Protein AF-A0A0P4W4D7-F1 (afdb_monomer_lite)

Foldseek 3Di:
DDAAEAEQVVVVVVDPDDPVNSCVVCVVVVHYYYYAYPPVRGRPVVVVVVVVVVLVVCVVVVVDVPNDDDDPPPPPDDDPPDDPVVVPPDDPVVVVVPPPPD

Organism: Scylla olivacea (NCBI:txid85551)

Radius of gyration: 21.47 Å; chains: 1; bounding box: 30×30×65 Å

Secondary structure (DSSP, 8-state):
---EEEE-GGGGGG-SS-HHHHHHHHHHTT--EEEEBTTTTBSHHHHHHHHHHHHHHHHHTT--TT---------SSS-TTS-GGGT----HHHHTTSSS--

Structure (mmCIF, N/CA/C/O backbone):
data_AF-A0A0P4W4D7-F1
#
_entry.id   AF-A0A0P4W4D7-F1
#
loop_
_ato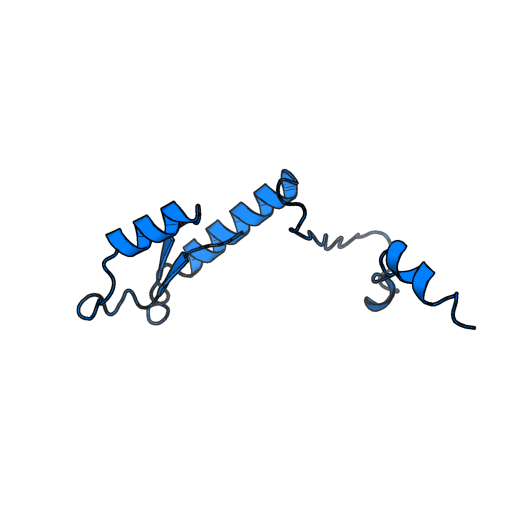m_site.group_PDB
_atom_site.id
_atom_site.type_symbol
_atom_site.label_atom_id
_atom_site.label_alt_id
_atom_site.label_comp_id
_atom_site.label_asym_id
_atom_site.label_entity_id
_atom_site.label_seq_id
_atom_site.pdbx_PDB_ins_code
_atom_site.Cartn_x
_atom_site.Cartn_y
_atom_site.Cartn_z
_atom_site.occupancy
_atom_site.B_iso_or_equiv
_atom_site.auth_seq_id
_atom_site.auth_comp_id
_atom_site.auth_asym_id
_atom_site.auth_atom_id
_atom_site.pdbx_PDB_model_num
ATOM 1 N N . MET A 1 1 ? -0.295 -6.028 -11.332 1.00 79.50 1 MET A N 1
ATOM 2 C CA . MET A 1 1 ? 0.115 -5.674 -9.960 1.00 79.50 1 MET A CA 1
ATOM 3 C C . MET A 1 1 ? -1.127 -5.314 -9.162 1.00 79.50 1 MET A C 1
ATOM 5 O O . MET A 1 1 ? -1.984 -4.639 -9.719 1.00 79.50 1 MET A O 1
ATOM 9 N N . LEU A 1 2 ? -1.254 -5.797 -7.928 1.00 88.75 2 LEU A N 1
ATOM 10 C CA . LEU A 1 2 ? -2.404 -5.555 -7.052 1.00 88.75 2 LEU A CA 1
ATOM 11 C C . LEU A 1 2 ? -1.896 -4.984 -5.727 1.00 88.75 2 LEU A C 1
ATOM 13 O O . LEU A 1 2 ? -0.876 -5.454 -5.237 1.00 88.75 2 LEU A O 1
ATOM 17 N N . VAL A 1 3 ? -2.599 -3.998 -5.169 1.00 92.81 3 VAL A N 1
ATOM 18 C CA . VAL A 1 3 ? -2.278 -3.353 -3.886 1.00 92.81 3 VAL A CA 1
ATOM 19 C C . VAL A 1 3 ? -3.553 -3.235 -3.062 1.00 92.81 3 VAL A C 1
ATOM 21 O O . VAL A 1 3 ? -4.609 -2.904 -3.604 1.00 92.81 3 VAL A O 1
ATOM 24 N N . VAL A 1 4 ? -3.462 -3.515 -1.762 1.00 94.69 4 VAL A N 1
ATOM 25 C CA . VAL A 1 4 ? -4.581 -3.370 -0.824 1.00 94.69 4 VAL A CA 1
ATOM 26 C C . VAL A 1 4 ? -4.418 -2.059 -0.069 1.00 94.69 4 VAL A C 1
ATOM 28 O O . VAL A 1 4 ? -3.360 -1.793 0.496 1.00 94.69 4 VAL A O 1
ATOM 31 N N . VAL A 1 5 ? -5.472 -1.244 -0.036 1.00 94.75 5 VAL A N 1
ATOM 32 C CA . VAL A 1 5 ? -5.446 0.062 0.631 1.00 94.75 5 VAL A CA 1
ATOM 33 C C . VAL A 1 5 ? -6.557 0.150 1.671 1.00 94.75 5 VAL A C 1
ATOM 35 O O . VAL A 1 5 ? -7.739 0.039 1.346 1.00 94.75 5 VAL A O 1
ATOM 38 N N . GLY A 1 6 ? -6.180 0.366 2.929 1.00 92.88 6 GLY A N 1
ATOM 39 C CA . GLY A 1 6 ? -7.085 0.754 4.005 1.00 92.88 6 GLY A CA 1
ATOM 40 C C . GLY A 1 6 ? -7.322 2.260 3.969 1.00 92.88 6 GLY A C 1
ATOM 41 O O . GLY A 1 6 ? -6.553 3.017 4.553 1.00 92.88 6 GLY A O 1
ATOM 42 N N . ASN A 1 7 ? -8.359 2.700 3.259 1.00 92.56 7 ASN A N 1
ATOM 43 C CA . ASN A 1 7 ? -8.723 4.116 3.213 1.00 92.56 7 ASN A CA 1
ATOM 44 C C . ASN A 1 7 ? -9.463 4.554 4.493 1.00 92.56 7 ASN A C 1
ATOM 46 O O . ASN A 1 7 ? -10.054 3.726 5.186 1.00 92.56 7 ASN A O 1
ATOM 50 N N . LYS A 1 8 ? -9.511 5.868 4.724 1.00 89.12 8 LYS A N 1
ATOM 51 C CA . LYS A 1 8 ? -10.138 6.535 5.872 1.00 89.12 8 LYS A CA 1
ATOM 52 C C . LYS A 1 8 ? -9.447 6.251 7.210 1.00 89.12 8 LYS A C 1
ATOM 54 O O . LYS A 1 8 ? -10.100 5.933 8.204 1.00 89.12 8 LYS A O 1
ATOM 59 N N . MET A 1 9 ? -8.113 6.313 7.228 1.00 89.31 9 MET A N 1
ATOM 60 C CA . MET A 1 9 ? -7.335 6.128 8.462 1.00 89.31 9 MET A CA 1
ATOM 61 C C . MET A 1 9 ? -7.732 7.126 9.570 1.00 89.31 9 MET A C 1
ATOM 63 O O . MET A 1 9 ? -7.627 6.791 10.748 1.00 89.31 9 MET A O 1
ATOM 67 N N . ASP A 1 10 ? -8.227 8.306 9.197 1.00 87.56 10 ASP A N 1
ATOM 68 C CA . ASP A 1 10 ? -8.732 9.355 10.088 1.00 87.56 10 ASP A CA 1
ATOM 69 C C . ASP A 1 10 ? -9.809 8.863 11.066 1.00 87.56 10 ASP A C 1
ATOM 71 O O . ASP A 1 10 ? -9.825 9.249 12.234 1.00 87.56 10 ASP A O 1
ATOM 75 N N . LEU A 1 11 ? -10.653 7.921 10.638 1.00 89.38 11 LEU A N 1
ATOM 76 C CA . LEU A 1 11 ? -11.703 7.314 11.460 1.00 89.38 11 LEU A CA 1
ATOM 77 C C . LEU A 1 11 ? -11.180 6.125 12.280 1.00 89.38 11 LEU A C 1
ATOM 79 O O . LEU A 1 11 ? -11.822 5.074 12.366 1.00 89.38 11 LEU A O 1
ATOM 83 N N . ALA A 1 12 ? -10.011 6.279 12.906 1.00 83.50 12 ALA A N 1
ATOM 84 C CA . ALA A 1 12 ? -9.381 5.223 13.696 1.00 83.50 12 ALA A CA 1
ATOM 85 C C . ALA A 1 12 ? -10.274 4.730 14.851 1.00 83.50 12 ALA A C 1
ATOM 87 O O . ALA A 1 12 ? -10.278 3.538 15.156 1.00 83.50 12 ALA A O 1
ATOM 88 N N . GLU A 1 13 ? -11.073 5.620 15.443 1.00 84.00 13 GLU A N 1
ATOM 89 C CA . GLU A 1 13 ? -12.004 5.293 16.530 1.00 84.00 13 GLU A CA 1
ATOM 90 C C . GLU A 1 13 ? -13.223 4.476 16.067 1.00 84.00 13 GLU A C 1
ATOM 92 O O . GLU A 1 13 ? -13.794 3.722 16.849 1.00 84.00 13 GLU A O 1
ATOM 97 N N . GLN A 1 14 ? -13.602 4.568 14.787 1.00 89.69 14 GLN A N 1
ATOM 98 C CA . GLN A 1 14 ? -14.714 3.810 14.188 1.00 89.69 14 GLN A CA 1
ATOM 99 C C . GLN A 1 14 ? -14.215 2.623 13.355 1.00 89.69 14 GLN A C 1
ATOM 101 O O . GLN A 1 14 ? -14.905 2.116 12.465 1.00 89.69 14 GLN A O 1
ATOM 106 N N . ARG A 1 15 ? -12.984 2.177 13.610 1.00 90.25 15 ARG A N 1
ATOM 107 C CA . ARG A 1 15 ? -12.340 1.129 12.827 1.00 90.25 15 ARG A CA 1
ATOM 108 C C . ARG A 1 15 ? -13.037 -0.217 13.035 1.00 90.25 15 ARG A C 1
ATOM 110 O O . ARG A 1 15 ? -12.928 -0.840 14.085 1.00 90.25 15 ARG A O 1
ATOM 117 N N . VAL A 1 16 ? -13.674 -0.705 11.972 1.00 91.44 16 VAL A N 1
ATOM 118 C CA . VAL A 1 16 ? -14.317 -2.033 11.938 1.00 91.44 16 VAL A CA 1
ATOM 119 C C . VAL A 1 16 ? -13.320 -3.145 11.598 1.00 91.44 16 VAL A C 1
ATOM 121 O O . VAL A 1 16 ? -13.474 -4.279 12.043 1.00 91.44 16 VAL A O 1
ATOM 124 N N . VAL A 1 17 ? -12.276 -2.833 10.821 1.00 89.75 17 VAL A N 1
ATOM 125 C CA . VAL A 1 17 ? -11.265 -3.808 10.390 1.00 89.75 17 VAL A CA 1
ATOM 126 C C . VAL A 1 17 ? -9.923 -3.509 11.064 1.00 89.75 17 VAL A C 1
ATOM 128 O O . VAL A 1 17 ? -9.305 -2.478 10.773 1.00 89.75 17 VAL A O 1
ATOM 131 N N . PRO A 1 18 ? -9.426 -4.399 11.941 1.00 91.81 18 PRO A N 1
ATOM 132 C CA . PRO A 1 18 ? -8.104 -4.253 12.536 1.00 91.81 18 PRO A CA 1
ATOM 133 C C . PRO A 1 18 ? -7.006 -4.236 11.468 1.00 91.81 18 PRO A C 1
ATOM 135 O O . PRO A 1 18 ? -7.025 -5.039 10.532 1.00 91.81 18 PRO A O 1
ATOM 138 N N . ALA A 1 19 ? -6.003 -3.371 11.646 1.00 90.44 19 ALA A N 1
ATOM 139 C CA . ALA A 1 19 ? -4.872 -3.264 10.720 1.00 90.44 19 ALA A CA 1
ATOM 140 C C . ALA A 1 19 ? -4.160 -4.614 10.515 1.00 90.44 19 ALA A C 1
ATOM 142 O O . ALA A 1 19 ? -3.774 -4.952 9.400 1.00 90.44 19 ALA A O 1
ATOM 143 N N . ALA A 1 20 ? -4.036 -5.418 11.578 1.00 92.88 20 ALA A N 1
ATOM 144 C CA . ALA A 1 20 ? -3.432 -6.747 11.515 1.00 92.88 20 ALA A CA 1
ATOM 145 C C . ALA A 1 20 ? -4.185 -7.689 10.561 1.00 92.88 20 ALA A C 1
ATOM 147 O O . ALA A 1 20 ? -3.563 -8.365 9.748 1.00 92.88 20 ALA A O 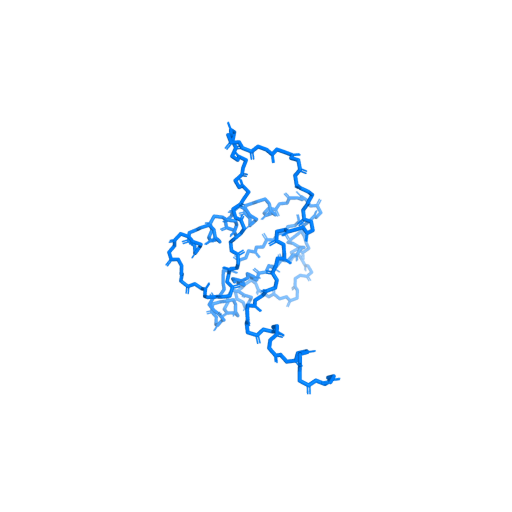1
ATOM 148 N N . THR A 1 21 ? -5.519 -7.694 10.603 1.00 94.31 21 THR A N 1
ATOM 149 C CA . THR A 1 21 ? -6.346 -8.525 9.718 1.00 94.31 21 THR A CA 1
ATOM 150 C C . THR A 1 21 ? -6.181 -8.111 8.261 1.00 94.31 21 THR A C 1
ATOM 152 O O . THR A 1 21 ? -5.983 -8.963 7.397 1.00 94.31 21 THR A O 1
ATOM 155 N N . ALA A 1 22 ? -6.204 -6.804 7.986 1.00 92.81 22 ALA A N 1
ATOM 156 C CA . ALA A 1 22 ? -6.014 -6.280 6.636 1.00 92.81 22 ALA A CA 1
ATOM 157 C C . ALA A 1 22 ? -4.609 -6.590 6.087 1.00 92.81 22 ALA A C 1
ATOM 159 O O . ALA A 1 22 ? -4.478 -7.019 4.941 1.00 92.81 22 ALA A O 1
ATOM 160 N N . ARG A 1 23 ? -3.567 -6.460 6.923 1.00 94.12 23 ARG A N 1
ATOM 161 C CA . ARG A 1 23 ? -2.188 -6.843 6.574 1.00 94.12 23 ARG A CA 1
ATOM 162 C C . ARG A 1 23 ? -2.064 -8.331 6.277 1.00 94.12 23 ARG A C 1
ATOM 164 O O . ARG A 1 23 ? -1.467 -8.694 5.270 1.00 94.12 23 ARG A O 1
ATOM 171 N N . ASN A 1 24 ? -2.659 -9.184 7.110 1.00 96.06 24 ASN A N 1
ATOM 172 C CA . ASN A 1 24 ? -2.649 -10.631 6.894 1.00 96.06 24 ASN A CA 1
ATOM 173 C C . ASN A 1 24 ? -3.357 -11.006 5.589 1.00 96.06 24 ASN A C 1
ATOM 175 O O . ASN A 1 24 ? -2.867 -11.852 4.845 1.00 96.06 24 ASN A O 1
ATOM 179 N N . TYR A 1 25 ? -4.475 -10.346 5.277 1.00 95.06 25 TYR A N 1
ATOM 180 C CA . TYR A 1 25 ? -5.168 -10.542 4.008 1.00 95.06 25 TYR A CA 1
ATOM 181 C C . TYR A 1 25 ? -4.299 -10.128 2.814 1.00 95.06 25 TYR A C 1
ATOM 183 O O . TYR A 1 25 ? -4.130 -10.910 1.881 1.00 95.06 25 TYR A O 1
ATOM 191 N N . ALA A 1 26 ? -3.684 -8.945 2.862 1.00 95.19 26 ALA A N 1
ATOM 192 C CA . ALA A 1 26 ? -2.795 -8.480 1.801 1.00 95.19 26 ALA A CA 1
ATOM 193 C C . ALA A 1 26 ? -1.600 -9.429 1.594 1.00 95.19 26 ALA A C 1
ATOM 195 O O . ALA A 1 26 ? -1.310 -9.825 0.466 1.00 95.19 26 ALA A O 1
ATOM 196 N N . ALA A 1 27 ? -0.991 -9.898 2.688 1.00 94.25 27 ALA A N 1
ATOM 197 C CA . ALA A 1 27 ? 0.066 -10.903 2.649 1.00 94.25 27 ALA A CA 1
ATOM 198 C C . ALA A 1 27 ? -0.411 -12.227 2.028 1.00 94.25 27 ALA A C 1
ATOM 200 O O . ALA A 1 27 ? 0.310 -12.820 1.230 1.00 94.25 27 ALA A O 1
ATOM 201 N N . SER A 1 28 ? -1.639 -12.667 2.330 1.00 95.50 28 SER A N 1
ATOM 202 C CA . SER A 1 28 ? -2.196 -13.918 1.792 1.00 95.50 28 SER A CA 1
ATOM 203 C C . SER A 1 28 ? -2.372 -13.909 0.271 1.00 95.50 28 SER A C 1
ATOM 205 O O . SER A 1 28 ? -2.250 -14.952 -0.366 1.00 95.50 28 SER A O 1
ATOM 207 N N . ILE A 1 29 ? -2.613 -12.734 -0.319 1.00 94.25 29 ILE A N 1
ATOM 208 C CA . ILE A 1 29 ? -2.737 -12.558 -1.772 1.00 94.25 29 ILE A CA 1
ATOM 209 C C . ILE A 1 29 ? -1.434 -12.065 -2.423 1.00 94.25 29 ILE A C 1
ATOM 211 O O . ILE A 1 29 ? -1.410 -11.810 -3.627 1.00 94.25 29 ILE A O 1
ATOM 215 N N . GLY A 1 30 ? -0.360 -11.907 -1.640 1.00 91.56 30 GLY A N 1
ATOM 216 C CA . GLY A 1 30 ? 0.933 -11.409 -2.114 1.00 91.56 30 GLY A CA 1
ATOM 217 C C . GLY A 1 30 ? 0.917 -9.943 -2.560 1.00 91.56 30 GLY A C 1
ATOM 218 O O . GLY A 1 30 ? 1.698 -9.561 -3.428 1.00 91.56 30 GLY A O 1
ATOM 219 N N . ALA A 1 31 ? 0.018 -9.127 -2.007 1.00 93.12 31 ALA A N 1
ATOM 220 C CA . ALA A 1 31 ? -0.092 -7.705 -2.311 1.00 93.12 31 ALA A CA 1
ATOM 221 C C . ALA A 1 31 ? 0.472 -6.851 -1.160 1.00 93.12 31 ALA A C 1
ATOM 223 O O . ALA A 1 31 ? 0.271 -7.189 0.010 1.00 93.12 31 ALA A O 1
ATOM 224 N N . PRO A 1 32 ? 1.131 -5.717 -1.450 1.00 92.81 32 PRO A N 1
ATOM 225 C CA . PRO A 1 32 ? 1.481 -4.747 -0.423 1.00 92.81 32 PRO A CA 1
ATOM 226 C C . PRO A 1 32 ? 0.222 -4.084 0.149 1.00 92.81 32 PRO A C 1
ATOM 228 O O . PRO A 1 32 ? -0.809 -3.960 -0.525 1.00 92.81 32 PRO A O 1
ATOM 231 N N . PHE A 1 33 ? 0.322 -3.661 1.409 1.00 94.81 33 PHE A N 1
ATOM 232 C CA . PHE A 1 33 ? -0.750 -3.004 2.145 1.00 94.81 33 PHE A CA 1
ATOM 233 C C . PHE A 1 33 ? -0.348 -1.587 2.538 1.00 94.81 33 PHE A C 1
ATOM 235 O O . PHE A 1 33 ? 0.696 -1.396 3.160 1.00 94.81 33 PHE A O 1
ATOM 242 N N . PHE A 1 34 ? -1.217 -0.626 2.242 1.00 94.81 34 PHE A N 1
ATOM 243 C CA . PHE A 1 34 ? -1.072 0.764 2.662 1.00 94.81 34 PHE A CA 1
ATOM 244 C C . PHE A 1 34 ? -2.322 1.219 3.403 1.00 94.81 34 PHE A C 1
ATOM 246 O O . PHE A 1 34 ? -3.421 0.734 3.145 1.00 94.81 34 PHE A O 1
ATOM 253 N N . GLU A 1 35 ? -2.169 2.176 4.306 1.00 93.19 35 GLU A N 1
ATOM 254 C CA . GLU A 1 35 ? -3.294 2.852 4.941 1.00 93.19 35 GLU A CA 1
ATOM 255 C C . GLU A 1 35 ? -3.230 4.330 4.580 1.00 93.19 35 GLU A C 1
ATOM 257 O O . GLU A 1 35 ? -2.167 4.944 4.658 1.00 93.19 35 GLU A O 1
ATOM 262 N N . THR A 1 36 ? -4.358 4.890 4.159 1.00 94.56 36 THR A N 1
ATOM 263 C CA . THR A 1 36 ? -4.422 6.257 3.641 1.00 94.56 36 THR A CA 1
ATOM 264 C C . THR A 1 36 ? -5.608 7.001 4.235 1.00 94.56 36 THR A C 1
ATOM 266 O O . THR A 1 36 ? -6.658 6.414 4.504 1.00 94.56 36 THR A O 1
ATOM 269 N N . SER A 1 37 ? -5.476 8.314 4.393 1.00 91.81 37 SER A N 1
ATOM 270 C CA . SER A 1 37 ? -6.605 9.215 4.630 1.00 91.81 37 SER A CA 1
ATOM 271 C C . SER A 1 37 ? -6.758 10.095 3.398 1.00 91.81 37 SER A C 1
ATOM 273 O O . SER A 1 37 ? -5.928 10.963 3.142 1.00 91.81 37 SER A O 1
ATOM 275 N N . ALA A 1 38 ? -7.801 9.848 2.601 1.00 89.31 38 ALA A N 1
ATOM 276 C CA . ALA A 1 38 ? -8.121 10.715 1.468 1.00 89.31 38 ALA A CA 1
ATOM 277 C C . ALA A 1 38 ? -8.569 12.115 1.926 1.00 89.31 38 ALA A C 1
ATOM 279 O O . ALA A 1 38 ? -8.381 13.076 1.188 1.00 89.31 38 ALA A O 1
ATOM 280 N N . LEU A 1 39 ? -9.142 12.224 3.132 1.00 90.38 39 LEU A N 1
ATOM 281 C CA . LEU A 1 39 ? -9.567 13.495 3.717 1.00 90.38 39 LEU A CA 1
ATOM 282 C C . LEU A 1 39 ? -8.358 14.360 4.092 1.00 90.38 39 LEU A C 1
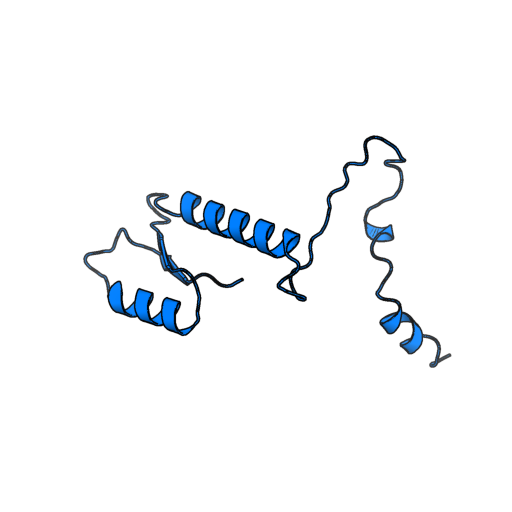ATOM 284 O O . LEU A 1 39 ? -8.301 15.526 3.714 1.00 90.38 39 LEU A O 1
ATOM 288 N N . ASP A 1 40 ? -7.371 13.760 4.758 1.00 89.44 40 ASP A N 1
ATOM 289 C CA . ASP A 1 40 ? -6.161 14.457 5.217 1.00 89.44 40 ASP A CA 1
ATOM 290 C C . ASP A 1 40 ? -5.015 14.391 4.201 1.00 89.44 40 ASP A C 1
ATOM 292 O O . ASP A 1 40 ? -3.885 14.772 4.504 1.00 89.44 40 ASP A O 1
ATOM 296 N N . ASN A 1 41 ? -5.278 13.840 3.012 1.00 91.00 41 ASN A N 1
ATOM 297 C CA . ASN A 1 41 ? -4.290 13.588 1.963 1.00 91.00 41 ASN A CA 1
ATOM 298 C C . ASN A 1 41 ? -3.015 12.883 2.479 1.00 91.00 41 ASN A C 1
ATOM 300 O O . ASN A 1 41 ? -1.899 13.172 2.054 1.00 91.00 41 ASN A O 1
ATOM 304 N N . THR A 1 42 ? -3.181 11.968 3.434 1.00 92.12 42 THR A N 1
ATOM 305 C CA . THR A 1 42 ? -2.079 11.256 4.090 1.00 92.12 42 THR A CA 1
ATOM 306 C C . THR A 1 42 ? -1.892 9.875 3.474 1.00 92.12 42 THR A C 1
ATOM 308 O O . THR A 1 42 ? -2.860 9.119 3.340 1.00 92.12 42 THR A O 1
ATOM 311 N N . GLY A 1 43 ? -0.655 9.525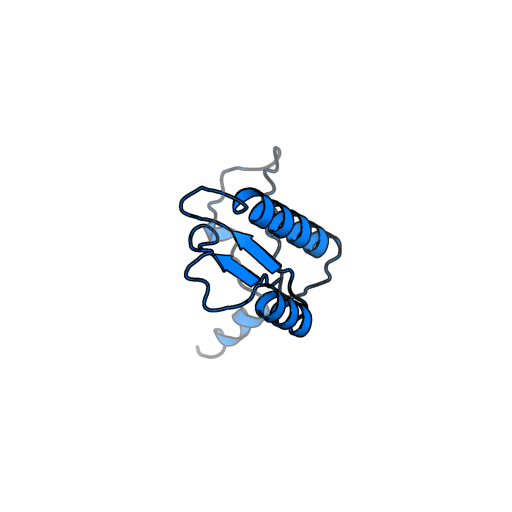 3.109 1.00 88.94 43 GLY A N 1
ATOM 312 C CA . GLY A 1 43 ? -0.280 8.190 2.627 1.00 88.94 43 GLY A CA 1
ATOM 313 C C . GLY A 1 43 ? -0.672 7.893 1.175 1.00 88.94 43 GLY A C 1
ATOM 314 O O . GLY A 1 43 ? -0.286 6.861 0.625 1.00 88.94 43 GLY A O 1
ATOM 315 N N . VAL A 1 44 ? -1.461 8.770 0.542 1.00 92.88 44 VAL A N 1
ATOM 316 C CA . VAL A 1 44 ? -1.923 8.600 -0.843 1.00 92.88 44 VAL A CA 1
ATOM 317 C C . VAL A 1 44 ? -0.748 8.736 -1.808 1.00 92.88 44 VAL A C 1
ATOM 319 O O . VAL A 1 44 ? -0.590 7.906 -2.703 1.00 92.88 44 VAL A O 1
ATOM 322 N N . GLN A 1 45 ? 0.089 9.757 -1.618 1.00 93.62 45 GLN A N 1
ATOM 323 C CA . GLN A 1 45 ? 1.206 10.031 -2.515 1.00 93.62 45 GLN A CA 1
ATOM 324 C C . GLN A 1 45 ? 2.261 8.925 -2.459 1.00 93.62 45 GLN A C 1
ATOM 326 O O . GLN A 1 45 ? 2.684 8.433 -3.503 1.00 93.62 45 GLN A O 1
ATOM 331 N N . GLU A 1 46 ? 2.642 8.500 -1.259 1.00 92.44 46 GLU A N 1
ATOM 332 C CA . GLU A 1 46 ? 3.627 7.446 -1.029 1.00 92.44 46 GLU A CA 1
ATOM 333 C C . GLU A 1 46 ? 3.156 6.120 -1.634 1.00 92.44 46 GLU A C 1
ATOM 335 O O . GLU A 1 46 ? 3.911 5.454 -2.341 1.00 92.44 46 GLU A O 1
ATOM 340 N N . MET A 1 47 ? 1.877 5.775 -1.446 1.00 94.19 47 MET A N 1
ATOM 341 C CA . MET A 1 47 ? 1.285 4.575 -2.037 1.00 94.19 47 MET A CA 1
ATOM 342 C C . MET A 1 47 ? 1.375 4.591 -3.567 1.00 94.19 47 MET A C 1
ATOM 344 O O . MET A 1 47 ? 1.814 3.610 -4.170 1.00 94.19 47 MET A O 1
ATOM 348 N N . PHE A 1 48 ? 1.012 5.705 -4.211 1.00 94.25 48 PHE A N 1
ATOM 349 C CA . PHE A 1 48 ? 1.088 5.804 -5.670 1.00 94.25 48 PHE A CA 1
ATOM 350 C C . PHE A 1 48 ? 2.527 5.809 -6.195 1.00 94.25 48 PHE A C 1
ATOM 352 O O . PHE A 1 48 ? 2.780 5.233 -7.255 1.00 94.25 48 PHE A O 1
ATOM 359 N N . GLN A 1 49 ? 3.468 6.420 -5.473 1.00 94.12 49 GLN A N 1
ATOM 360 C CA . GLN A 1 49 ? 4.885 6.412 -5.842 1.00 94.12 49 GLN A CA 1
ATOM 361 C C . GLN A 1 49 ? 5.469 4.995 -5.810 1.00 94.12 49 GLN A C 1
ATOM 363 O O . GLN A 1 49 ? 6.081 4.571 -6.791 1.00 94.12 49 GLN A O 1
ATOM 368 N N . GLU A 1 50 ? 5.212 4.235 -4.744 1.00 92.38 50 GLU A N 1
ATOM 369 C CA . GLU A 1 50 ? 5.651 2.837 -4.613 1.00 92.38 50 GLU A CA 1
ATOM 370 C C . GLU A 1 50 ? 5.035 1.934 -5.688 1.00 92.38 50 GLU A C 1
ATOM 372 O O . GLU A 1 50 ? 5.711 1.100 -6.301 1.00 92.38 50 GLU A O 1
ATOM 377 N N . VAL A 1 51 ? 3.746 2.138 -5.978 1.00 92.06 51 VAL A N 1
ATOM 378 C CA . VAL A 1 51 ? 3.036 1.433 -7.051 1.00 92.06 51 VAL A CA 1
ATOM 379 C C . VAL A 1 51 ? 3.681 1.717 -8.407 1.00 92.06 51 VAL A C 1
ATOM 381 O O . VAL A 1 51 ? 3.993 0.790 -9.156 1.00 92.06 51 VAL A O 1
ATOM 384 N N . ALA A 1 52 ? 3.914 2.987 -8.729 1.00 91.38 52 ALA A N 1
ATOM 385 C CA . ALA A 1 52 ? 4.513 3.371 -10.001 1.00 91.38 52 ALA A CA 1
ATOM 386 C C . ALA A 1 52 ? 5.933 2.803 -10.151 1.00 91.38 52 ALA A C 1
ATOM 388 O O . ALA A 1 52 ? 6.245 2.203 -11.181 1.00 91.38 52 ALA A O 1
ATOM 389 N N . ALA A 1 53 ? 6.765 2.924 -9.113 1.00 90.38 53 ALA A N 1
ATOM 390 C CA . ALA A 1 53 ? 8.124 2.388 -9.107 1.00 90.38 53 ALA A CA 1
ATOM 391 C C . ALA A 1 53 ? 8.138 0.865 -9.319 1.00 90.38 53 ALA A C 1
ATOM 393 O O . ALA A 1 53 ? 8.869 0.358 -10.171 1.00 90.38 53 ALA A O 1
ATOM 394 N N . SER A 1 54 ? 7.266 0.141 -8.614 1.00 88.38 54 SER A N 1
ATOM 395 C CA . SER A 1 54 ? 7.137 -1.314 -8.748 1.00 88.38 54 SER A CA 1
ATOM 396 C C . SER A 1 54 ? 6.687 -1.733 -10.150 1.00 88.38 54 SER A C 1
ATOM 398 O O . SER A 1 54 ? 7.190 -2.711 -10.705 1.00 88.38 54 SER A O 1
ATOM 400 N N . MET A 1 55 ? 5.760 -0.988 -10.761 1.00 87.25 55 MET A N 1
ATOM 401 C CA . MET A 1 55 ? 5.323 -1.247 -12.137 1.00 87.25 55 MET A CA 1
ATOM 402 C C . MET A 1 55 ? 6.449 -1.034 -13.149 1.00 87.25 55 MET A C 1
ATOM 404 O O . MET A 1 55 ? 6.590 -1.837 -14.069 1.00 87.25 55 MET A O 1
ATOM 408 N N . LEU A 1 56 ? 7.260 0.013 -12.979 1.00 87.00 56 LEU A N 1
ATOM 409 C CA . LEU A 1 56 ? 8.407 0.280 -13.851 1.00 87.00 56 LEU A CA 1
ATOM 410 C C . LEU A 1 56 ? 9.462 -0.828 -13.743 1.00 87.00 56 LEU A C 1
ATOM 412 O O . LEU A 1 56 ? 9.908 -1.347 -14.762 1.00 87.00 56 LEU A O 1
ATOM 416 N N . GLN A 1 57 ? 9.775 -1.289 -12.532 1.00 86.38 57 GLN A N 1
ATOM 417 C CA . GLN A 1 57 ? 10.684 -2.425 -12.340 1.00 86.38 57 GLN A CA 1
ATOM 418 C C . GLN A 1 57 ? 10.149 -3.718 -12.981 1.00 86.38 57 GLN A C 1
ATOM 420 O O . GLN A 1 57 ? 10.898 -4.488 -13.587 1.00 86.38 57 GLN A O 1
ATOM 425 N N . GLN A 1 58 ? 8.838 -3.968 -12.892 1.00 84.56 58 GLN A N 1
ATOM 426 C CA . GLN A 1 58 ? 8.207 -5.115 -13.559 1.00 84.56 58 GLN A CA 1
ATOM 427 C C . GLN A 1 58 ? 8.238 -4.996 -15.087 1.00 84.56 58 GLN A C 1
ATOM 429 O O . GLN A 1 58 ? 8.377 -6.007 -15.778 1.00 84.56 58 GLN A O 1
ATOM 434 N N . ALA A 1 59 ? 8.119 -3.775 -15.612 1.00 82.00 59 ALA A N 1
ATOM 435 C CA . ALA A 1 59 ? 8.238 -3.484 -17.036 1.00 82.00 59 ALA A CA 1
ATOM 436 C C . ALA A 1 59 ? 9.658 -3.755 -17.554 1.00 82.00 59 ALA A C 1
ATOM 438 O O . ALA A 1 59 ? 9.813 -4.398 -18.590 1.00 82.00 59 ALA A O 1
ATOM 439 N N . GLU A 1 60 ? 10.684 -3.329 -16.814 1.00 81.00 60 GLU A N 1
ATOM 440 C CA . GLU A 1 60 ? 12.094 -3.569 -17.154 1.00 81.00 60 GLU A CA 1
ATOM 441 C C . GLU A 1 60 ? 12.454 -5.056 -17.107 1.00 81.00 60 GLU A C 1
ATOM 443 O O . GLU A 1 60 ? 13.112 -5.581 -18.004 1.00 81.00 60 GLU A O 1
ATOM 448 N N . THR A 1 61 ? 11.987 -5.758 -16.075 1.00 80.06 61 THR A N 1
ATOM 449 C CA . THR A 1 61 ? 12.275 -7.187 -15.885 1.00 80.06 61 THR A CA 1
ATOM 450 C C . THR A 1 61 ? 11.380 -8.108 -16.720 1.00 80.06 61 THR A C 1
ATOM 452 O O . THR A 1 61 ? 11.578 -9.321 -16.697 1.00 80.06 61 THR A O 1
ATOM 455 N N . ASN A 1 62 ? 10.400 -7.554 -17.452 1.00 68.00 62 ASN A N 1
ATOM 456 C CA . ASN A 1 62 ? 9.412 -8.270 -18.272 1.00 68.00 62 ASN A CA 1
ATOM 457 C C . ASN A 1 62 ? 8.771 -9.472 -17.545 1.00 68.00 62 ASN A C 1
ATOM 459 O O . ASN A 1 62 ? 8.462 -10.509 -18.130 1.00 68.00 62 ASN A O 1
ATOM 463 N N . THR A 1 63 ? 8.596 -9.349 -16.228 1.00 69.06 63 THR A N 1
ATOM 464 C CA . THR A 1 63 ? 8.163 -10.458 -15.363 1.00 69.06 63 THR A CA 1
ATOM 465 C C . THR A 1 63 ? 6.663 -10.720 -15.445 1.00 69.06 63 THR A C 1
ATOM 467 O O . THR A 1 63 ? 6.200 -11.774 -15.009 1.00 69.06 63 THR A O 1
ATOM 470 N N . ASN A 1 64 ? 5.883 -9.789 -16.003 1.00 68.62 64 ASN A N 1
ATOM 471 C CA . ASN A 1 64 ? 4.439 -9.929 -16.127 1.00 68.62 64 ASN A CA 1
ATOM 472 C C . ASN A 1 64 ? 3.982 -9.783 -17.589 1.00 68.62 64 ASN A C 1
ATOM 474 O O . ASN A 1 64 ? 3.919 -8.659 -18.087 1.00 68.62 64 ASN A O 1
ATOM 478 N N . PRO A 1 65 ? 3.564 -10.875 -18.260 1.00 66.81 65 PRO A N 1
ATOM 479 C CA . PRO A 1 65 ? 3.163 -10.839 -19.669 1.00 66.81 65 PRO A CA 1
ATOM 480 C C . PRO A 1 65 ? 1.887 -10.020 -19.927 1.00 66.81 65 PRO A C 1
ATOM 482 O O . PRO A 1 65 ? 1.582 -9.694 -21.073 1.00 66.81 65 PRO A O 1
ATOM 485 N N . ASN A 1 66 ? 1.130 -9.672 -18.880 1.00 77.19 66 ASN A N 1
ATOM 486 C CA . ASN A 1 66 ? -0.064 -8.833 -18.992 1.00 77.19 66 ASN A CA 1
ATOM 487 C C . ASN A 1 66 ? 0.226 -7.332 -18.811 1.00 77.19 66 ASN A C 1
ATOM 489 O O . ASN A 1 66 ? -0.664 -6.510 -19.042 1.00 77.19 66 ASN A O 1
ATOM 493 N N . LEU A 1 67 ? 1.441 -6.952 -18.397 1.00 74.31 67 LEU A N 1
ATOM 494 C CA . LEU A 1 67 ? 1.829 -5.551 -18.258 1.00 74.31 67 LEU A CA 1
ATOM 495 C C . LEU A 1 67 ? 2.185 -4.983 -19.638 1.00 74.31 67 LEU A C 1
ATOM 497 O O . LEU A 1 67 ? 3.264 -5.220 -20.172 1.00 74.31 67 LEU A O 1
ATOM 501 N N . ARG A 1 68 ? 1.259 -4.228 -20.239 1.00 74.12 68 ARG A N 1
ATOM 502 C CA . ARG A 1 68 ? 1.513 -3.529 -21.506 1.00 74.12 68 ARG A CA 1
ATOM 503 C C . ARG A 1 68 ? 2.239 -2.219 -21.246 1.00 74.12 68 ARG A C 1
ATOM 505 O O . ARG A 1 68 ? 1.631 -1.246 -20.806 1.00 74.12 68 ARG A O 1
ATOM 512 N N . VAL A 1 69 ? 3.527 -2.206 -21.555 1.00 72.38 69 VAL A N 1
ATOM 513 C CA . VAL A 1 69 ? 4.350 -0.999 -21.554 1.00 72.38 69 VAL A CA 1
ATOM 514 C C . VAL A 1 69 ? 4.119 -0.266 -22.871 1.00 72.38 69 VAL A C 1
ATOM 516 O O . VAL A 1 69 ? 4.365 -0.818 -23.941 1.00 72.38 69 VAL A O 1
ATOM 519 N N . TYR A 1 70 ? 3.629 0.967 -22.799 1.00 71.81 70 TYR A N 1
ATOM 520 C CA . TYR A 1 70 ? 3.588 1.867 -23.947 1.00 71.81 70 TYR A CA 1
ATOM 521 C C . TYR A 1 70 ? 4.758 2.834 -23.802 1.00 71.81 70 TYR A C 1
ATOM 523 O O . TYR A 1 70 ? 4.742 3.689 -22.918 1.00 71.81 70 TYR A O 1
ATOM 531 N N . SER A 1 71 ? 5.784 2.695 -24.638 1.00 62.88 71 SER A N 1
ATOM 532 C CA . SER A 1 71 ? 6.802 3.730 -24.757 1.00 62.88 71 SER A CA 1
ATOM 533 C C . SER A 1 71 ? 6.172 4.934 -25.456 1.00 62.88 71 SER A C 1
ATOM 535 O O . SER A 1 71 ? 5.776 4.869 -26.619 1.00 62.88 71 SER A O 1
ATOM 537 N N . THR A 1 72 ? 6.064 6.065 -24.760 1.00 60.59 72 THR A N 1
ATOM 538 C CA . THR A 1 72 ? 5.955 7.353 -25.446 1.00 60.59 72 THR A CA 1
ATOM 539 C C . THR A 1 72 ? 7.352 7.710 -25.915 1.00 60.59 72 THR A C 1
ATOM 541 O O . THR A 1 72 ? 8.062 8.482 -25.271 1.00 60.59 72 THR A O 1
ATOM 544 N N . GLU A 1 73 ? 7.783 7.107 -27.016 1.00 54.12 73 GLU A N 1
ATOM 545 C CA . GLU A 1 73 ? 8.893 7.668 -27.765 1.00 54.12 73 GLU A CA 1
ATOM 546 C C . GLU A 1 73 ? 8.427 9.034 -28.270 1.00 54.12 73 GLU A C 1
ATOM 548 O O . GLU A 1 73 ? 7.762 9.156 -29.297 1.00 54.12 73 GLU A O 1
ATOM 553 N N . VAL A 1 74 ? 8.760 10.098 -27.540 1.00 52.84 74 VAL A N 1
ATOM 554 C CA . VAL A 1 74 ? 8.966 11.385 -28.196 1.00 52.84 74 VAL A CA 1
ATOM 555 C C . VAL A 1 74 ? 10.289 11.232 -28.936 1.00 52.84 74 VAL A C 1
ATOM 557 O O . VAL A 1 74 ? 11.335 11.678 -28.472 1.00 52.84 74 VAL A O 1
ATOM 560 N N . SER A 1 75 ? 10.265 10.518 -30.063 1.00 44.47 75 SER A N 1
ATOM 561 C CA . SER A 1 75 ? 11.384 10.500 -30.992 1.00 44.47 75 SER A CA 1
ATOM 562 C C . SER A 1 75 ? 11.517 11.931 -31.502 1.00 44.47 75 SER A C 1
ATOM 564 O O . SER A 1 75 ? 10.771 12.382 -32.373 1.00 44.47 75 SER A O 1
ATOM 566 N N . THR A 1 76 ? 12.474 12.682 -30.966 1.00 43.94 76 THR A N 1
ATOM 567 C CA . THR A 1 76 ? 12.931 13.986 -31.474 1.00 43.94 76 THR A CA 1
ATOM 568 C C . THR A 1 76 ? 13.644 13.856 -32.831 1.00 43.94 76 THR A C 1
ATOM 570 O O . THR A 1 76 ? 14.574 14.589 -33.147 1.00 43.94 76 THR A O 1
ATOM 573 N N . GLY A 1 77 ? 13.179 12.937 -33.676 1.00 46.72 77 GLY A N 1
ATOM 574 C CA . GLY A 1 77 ? 13.711 12.648 -34.996 1.00 46.72 77 GLY A CA 1
ATOM 575 C C . GLY A 1 77 ? 12.763 11.739 -35.771 1.00 46.72 77 GLY A C 1
ATOM 576 O O . GLY A 1 77 ? 12.993 10.540 -35.848 1.00 46.72 77 GLY A O 1
ATOM 577 N N . GLY A 1 78 ? 11.697 12.317 -36.339 1.00 43.44 78 GLY A N 1
ATOM 578 C CA . GLY A 1 78 ? 10.872 11.652 -37.354 1.00 43.44 78 GLY A CA 1
ATOM 579 C C . GLY A 1 78 ? 9.360 11.867 -37.243 1.00 43.44 78 GLY A C 1
ATOM 580 O O . GLY A 1 78 ? 8.644 10.991 -36.785 1.00 43.44 78 GLY A O 1
ATOM 581 N N . CYS A 1 79 ? 8.874 12.985 -37.795 1.00 46.72 79 CYS A N 1
ATOM 582 C CA . CYS A 1 79 ? 7.523 13.128 -38.361 1.00 46.72 79 CYS A CA 1
ATOM 583 C C . CYS A 1 79 ? 6.321 13.043 -37.384 1.00 46.72 79 CYS A C 1
ATOM 585 O O . CYS A 1 79 ? 5.577 12.066 -37.345 1.00 46.72 79 CYS A O 1
ATOM 587 N N . TRP A 1 80 ? 6.023 14.171 -36.726 1.00 39.62 80 TRP A N 1
ATOM 588 C CA . TRP A 1 80 ? 4.767 14.488 -36.014 1.00 39.62 80 TRP A CA 1
ATOM 589 C C . TRP A 1 80 ? 3.513 14.558 -36.920 1.00 39.62 80 TRP A C 1
ATOM 591 O O . TRP A 1 80 ? 2.538 15.236 -36.607 1.00 39.62 80 TRP A O 1
ATOM 601 N N . SER A 1 81 ? 3.519 13.891 -38.076 1.00 52.41 81 SER A N 1
ATOM 602 C CA . SER A 1 81 ? 2.480 14.024 -39.106 1.00 52.41 81 SER A CA 1
ATOM 603 C C . SER A 1 81 ? 1.513 12.840 -39.160 1.00 52.41 81 SER A C 1
ATOM 605 O O . SER A 1 81 ? 0.586 12.863 -39.968 1.00 52.41 81 SER A O 1
ATOM 607 N N . ARG A 1 82 ? 1.696 11.795 -38.337 1.00 48.66 82 ARG A N 1
ATOM 608 C CA . ARG A 1 82 ? 0.793 10.632 -38.323 1.00 48.66 82 ARG A CA 1
ATOM 609 C C . ARG A 1 82 ? -0.089 10.633 -37.072 1.00 48.66 82 ARG A C 1
ATOM 611 O O . ARG A 1 82 ? 0.429 10.544 -35.962 1.00 48.66 82 ARG A O 1
ATOM 618 N N . PRO A 1 83 ? -1.418 10.721 -37.225 1.00 50.06 83 PRO A N 1
ATOM 619 C CA . PRO A 1 83 ? -2.331 10.729 -36.092 1.00 50.06 83 PRO A CA 1
ATOM 620 C C . PRO A 1 83 ? -2.399 9.356 -35.399 1.00 50.06 83 PRO A C 1
ATOM 622 O O . PRO A 1 83 ? -2.307 8.304 -36.031 1.00 50.06 83 PRO A O 1
ATOM 625 N N . TYR A 1 84 ? -2.603 9.385 -34.079 1.00 49.50 84 TYR A N 1
ATOM 626 C CA . TYR A 1 84 ? -2.524 8.253 -33.137 1.00 49.50 84 TYR A CA 1
ATOM 627 C C . TYR A 1 84 ? -3.339 6.997 -33.515 1.00 49.50 84 TYR A C 1
ATOM 629 O O . TYR A 1 84 ? -2.999 5.888 -33.108 1.00 49.50 84 TYR A O 1
ATOM 637 N N . TRP A 1 85 ? -4.402 7.135 -34.311 1.00 54.62 85 TRP A N 1
ATOM 638 C CA . TRP A 1 85 ? -5.237 6.012 -34.753 1.00 54.62 85 TRP A CA 1
ATOM 639 C C . TRP A 1 85 ? -4.537 5.078 -35.750 1.00 54.62 85 TRP A C 1
ATOM 641 O O . TRP A 1 85 ? -4.967 3.940 -35.911 1.00 54.62 85 TRP A O 1
ATOM 651 N N . LEU A 1 86 ? -3.432 5.514 -36.365 1.00 53.03 86 LEU A N 1
ATOM 652 C CA . LEU A 1 86 ? -2.660 4.697 -37.301 1.00 53.03 86 LEU A CA 1
ATOM 653 C C . LEU A 1 86 ? -1.664 3.734 -36.635 1.00 53.03 86 LEU A C 1
ATOM 655 O O . LEU A 1 86 ? -1.214 2.794 -37.285 1.00 53.03 86 LEU A O 1
ATOM 659 N N . VAL A 1 87 ? -1.310 3.951 -35.363 1.00 53.19 87 VAL A N 1
ATOM 660 C CA . VAL A 1 87 ? -0.342 3.105 -34.631 1.00 53.19 87 VAL A CA 1
ATOM 661 C C . VAL A 1 87 ? -1.013 1.848 -34.063 1.00 53.19 87 VAL A C 1
ATOM 663 O O . VAL A 1 87 ? -0.370 0.816 -33.892 1.00 53.19 87 VAL A O 1
ATOM 666 N N . LYS A 1 88 ? -2.338 1.871 -33.867 1.00 45.94 88 LYS A N 1
ATOM 667 C CA . LYS A 1 88 ? -3.142 0.669 -33.598 1.00 45.94 88 LYS A CA 1
ATOM 668 C C . LYS A 1 88 ? -3.401 -0.114 -34.892 1.00 45.94 88 LYS A C 1
ATOM 670 O O . LYS A 1 88 ? -4.546 -0.290 -35.299 1.00 45.94 88 LYS A O 1
ATOM 675 N N . THR A 1 89 ? -2.358 -0.625 -35.539 1.00 48.12 89 THR A N 1
ATOM 676 C CA . THR A 1 89 ? -2.570 -1.774 -36.430 1.00 48.12 89 THR A CA 1
ATOM 677 C C . THR A 1 89 ? -2.723 -3.014 -35.550 1.00 48.12 89 THR A C 1
ATOM 679 O O . THR A 1 89 ? -1.926 -3.280 -34.653 1.00 48.12 89 THR A O 1
ATOM 682 N N . MET A 1 90 ? -3.869 -3.677 -35.701 1.00 42.94 90 MET A N 1
ATOM 683 C CA . MET A 1 90 ? -4.309 -4.806 -34.885 1.00 42.94 90 MET A CA 1
ATOM 684 C C . MET A 1 90 ? -3.304 -5.963 -34.915 1.00 42.94 90 MET A C 1
ATOM 686 O O . MET A 1 90 ? -2.623 -6.186 -35.911 1.00 42.94 90 MET A O 1
ATOM 690 N N . ASN A 1 91 ? -3.278 -6.725 -33.817 1.00 49.00 91 ASN A N 1
ATOM 691 C CA . ASN A 1 91 ? -2.590 -8.008 -33.691 1.00 49.00 91 ASN A CA 1
ATOM 692 C C . ASN A 1 91 ? -2.808 -8.865 -34.964 1.00 49.00 91 ASN A C 1
ATOM 694 O O . ASN A 1 91 ? -3.970 -9.123 -35.300 1.00 49.00 91 ASN A O 1
ATOM 698 N N . PRO A 1 92 ? -1.747 -9.333 -35.652 1.00 50.69 92 PRO A N 1
ATOM 699 C CA . PRO A 1 92 ? -1.866 -10.065 -36.918 1.00 50.69 92 PRO A CA 1
ATOM 700 C C . PRO A 1 92 ? -2.688 -11.361 -36.815 1.00 50.69 92 PRO A C 1
ATOM 702 O O . PRO A 1 92 ? -3.163 -11.872 -37.822 1.00 50.69 92 PRO A O 1
ATOM 705 N N . GLN A 1 93 ? -2.929 -11.876 -35.606 1.00 44.06 93 GLN A N 1
ATOM 706 C CA . GLN A 1 93 ? -3.794 -13.041 -35.385 1.00 44.06 93 GLN A CA 1
ATOM 707 C C . GLN A 1 93 ? -5.302 -12.740 -35.489 1.00 44.06 93 GLN A C 1
ATOM 709 O O . GLN A 1 93 ? -6.090 -13.665 -35.644 1.00 44.06 93 GLN A O 1
A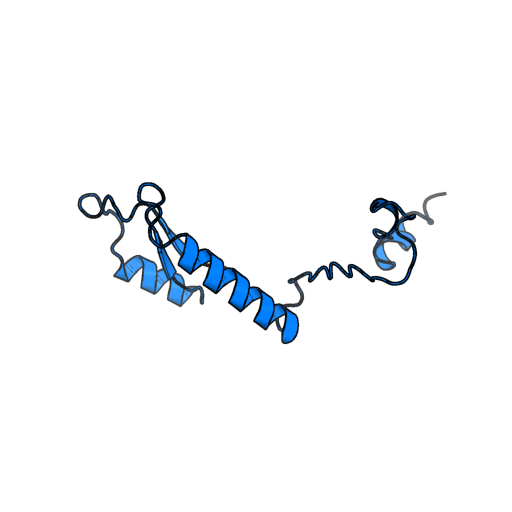TOM 714 N N . VAL A 1 94 ? -5.727 -11.471 -35.420 1.00 51.97 94 VAL A N 1
ATOM 715 C CA . VAL A 1 94 ? -7.153 -11.081 -35.504 1.00 51.97 94 VAL A CA 1
ATOM 716 C C . VAL A 1 94 ? -7.569 -10.753 -36.944 1.00 51.97 94 VAL A C 1
ATOM 718 O O . VAL A 1 94 ? -8.750 -10.801 -37.276 1.00 51.97 94 VAL A O 1
ATOM 721 N N . GLN A 1 95 ? -6.609 -10.459 -37.827 1.00 47.47 95 GLN A N 1
ATOM 722 C CA . GLN A 1 95 ? -6.898 -10.085 -39.215 1.00 47.47 95 GLN A CA 1
ATOM 723 C C . GLN A 1 95 ? -7.362 -11.272 -40.075 1.00 47.47 95 GLN A C 1
ATOM 725 O O . GLN A 1 95 ? -8.176 -11.081 -40.973 1.00 47.47 95 GLN A O 1
ATOM 730 N N . ASN 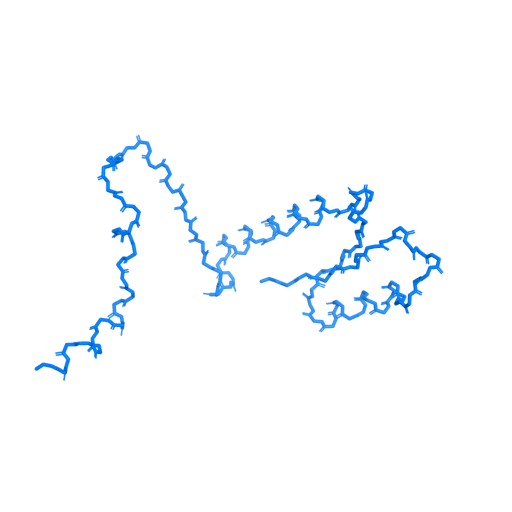A 1 96 ? -6.932 -12.500 -39.767 1.00 42.91 96 ASN A N 1
ATOM 731 C CA . ASN A 1 96 ? -7.263 -13.677 -40.581 1.00 42.91 96 ASN A CA 1
ATOM 732 C C . ASN A 1 96 ? -8.702 -14.195 -40.417 1.00 42.91 96 ASN A C 1
ATOM 734 O O . ASN A 1 96 ? -9.135 -15.016 -41.219 1.00 42.91 96 ASN A O 1
ATOM 738 N N . THR A 1 97 ? -9.467 -13.718 -39.432 1.00 50.16 97 THR A N 1
ATOM 739 C CA . THR A 1 97 ? -10.846 -14.191 -39.204 1.00 50.16 97 THR A CA 1
ATOM 740 C C . THR A 1 97 ? -11.897 -13.383 -39.976 1.00 50.16 97 THR A C 1
ATOM 742 O O . THR A 1 97 ? -13.050 -13.792 -40.037 1.00 50.16 97 THR A O 1
ATOM 745 N N . LEU A 1 98 ? -11.529 -12.244 -40.578 1.00 44.25 98 LEU A N 1
ATOM 746 C CA . LEU A 1 98 ? -12.470 -11.363 -41.292 1.00 44.25 98 LEU A CA 1
ATOM 747 C C . LEU A 1 98 ? -12.393 -11.460 -42.823 1.00 44.25 98 LEU A C 1
ATOM 749 O O . LEU A 1 98 ? -13.194 -10.829 -43.502 1.00 44.25 98 LEU A O 1
ATOM 753 N N . VAL A 1 99 ? -11.473 -12.259 -43.373 1.00 48.66 99 VAL A N 1
ATOM 754 C CA . VAL A 1 99 ? -11.283 -12.399 -44.833 1.00 48.66 99 VAL A CA 1
ATOM 755 C C . VAL A 1 99 ? -11.917 -13.688 -45.387 1.00 48.66 99 VAL A C 1
ATOM 757 O O . VAL A 1 99 ? -11.940 -13.894 -46.591 1.00 48.66 99 VAL A O 1
ATOM 760 N N . SER A 1 100 ? -12.474 -14.557 -44.537 1.00 40.88 100 SER A N 1
ATOM 761 C CA . SER A 1 100 ? -13.086 -15.837 -44.942 1.00 40.88 100 SER A CA 1
ATOM 762 C C . SER A 1 100 ? -14.621 -15.823 -45.030 1.00 40.88 100 SER A C 1
ATOM 764 O O . SER A 1 100 ? -15.227 -16.879 -45.195 1.00 40.88 100 SER A O 1
ATOM 766 N N . LEU A 1 101 ? -15.258 -14.650 -44.926 1.00 45.59 101 LEU A N 1
ATOM 767 C CA . LEU A 1 101 ? -16.713 -14.472 -45.077 1.00 45.59 101 LEU A CA 1
ATOM 768 C C . LEU A 1 101 ? -17.087 -13.483 -46.197 1.00 45.59 101 LEU A C 1
ATOM 770 O O . LEU A 1 101 ? -18.098 -12.786 -46.099 1.00 45.59 101 LEU A O 1
ATOM 774 N N . GLN A 1 102 ? -16.291 -13.437 -47.266 1.00 44.00 102 GLN A N 1
ATOM 775 C CA . GLN A 1 102 ? -16.699 -12.872 -48.555 1.00 44.00 102 GLN A CA 1
ATOM 776 C C . GLN A 1 102 ? -16.478 -13.888 -49.668 1.00 44.00 102 GLN A C 1
ATOM 778 O O . GLN A 1 102 ? -15.424 -14.560 -49.639 1.00 44.00 102 GLN A O 1
#

pLDDT: mean 75.83, std 19.7, range [39.62, 96.06]

Sequence (102 aa):
MLVVVGNKMDLAEQRVVPAATARNYAASIGAPFFETSALDNTGVQEMFQEVAASMLQQAETNTNPNLRVYSTEVSTGGCWSRPYWLVKTMNPQVQNTLVSLQ

InterPro domains:
  IPR001806 Small GTPase [PF00071] (2-56)
  IPR001806 Small GTPase [PS51421] (1-102)
  IPR027417 P-loop containing nucleoside triphosphate hydrolase [G3DSA:3.40.50.300] (1-78)
  IPR027417 P-loop containing nucleoside triphosphate hydrolase [SSF52540] (2-63)